Protein AF-A0A2V1JYG1-F1 (afdb_monomer)

Nearest PDB structures (foldseek):
  6zn8-assembly2_F  TM=9.310E-01  e=3.819E-05  Haemophilus influenzae 86-028NP
  6zn8-assembly1_C  TM=8.479E-01  e=3.607E-05  Haemophilus influenzae 86-028NP
  3er0-assembly2_B  TM=6.670E-01  e=3.577E-01  Saccharomyces cerevisiae
  3cpf-assembly1_A  TM=6.414E-01  e=4.247E-01  Homo sapiens
  2lez-assembly1_A  TM=3.632E-01  e=1.188E+00  Salmonella enterica subsp. enterica serovar Typhimurium

Secondary structure (DSSP, 8-state):
------PPP---TT-EEEEGGGTEEEEEEEEEEE-TTS-EEEEEEETTT--EEEEEHHHHHHSPB--

InterPro domains:
  IPR035335 Protein of unknown function DUF5397 [PF17375] (5-66)

Organism: NCBI:txid2175229

pLDDT: mean 90.51, std 12.78, range [40.53, 98.31]

Mean predicted aligned error: 4.66 Å

Sequence (67 aa):
MSHTLNTPPDVPVGTLKLLGPLGLKYEVGQPVSPLDDGDWLVEIILVETGSKVVYRYSSLMADRDAG

Foldseek 3Di:
DDDPPLDFDPWPAQFWFAQPPVRFIKGWAAWDAADPVRWTWTWIQGPVPRDIDIDIPVSVVVTGGND

Structure (mmCIF, N/CA/C/O backbone):
data_AF-A0A2V1JYG1-F1
#
_entry.id   AF-A0A2V1JYG1-F1
#
loop_
_atom_site.group_PDB
_atom_site.id
_atom_site.type_symbol
_atom_site.label_atom_id
_atom_site.label_alt_id
_atom_site.label_comp_id
_atom_site.label_asym_id
_atom_site.label_entity_id
_atom_site.label_seq_id
_atom_site.pdbx_PDB_ins_code
_atom_site.Cartn_x
_atom_site.Cartn_y
_atom_site.Cartn_z
_atom_site.occupancy
_atom_site.B_iso_or_equiv
_atom_site.auth_seq_id
_atom_site.auth_comp_id
_a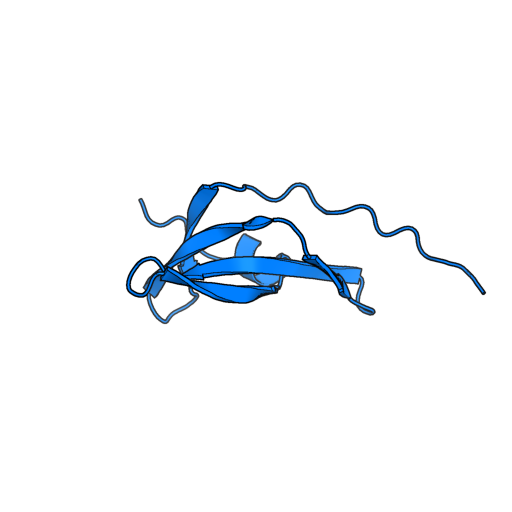tom_site.auth_asym_id
_atom_site.auth_atom_id
_atom_site.pdbx_PDB_model_num
ATOM 1 N N . MET A 1 1 ? 15.607 -4.458 -27.264 1.00 40.53 1 MET A N 1
ATOM 2 C CA . MET A 1 1 ? 14.389 -4.409 -26.431 1.00 40.53 1 MET A CA 1
ATOM 3 C C . MET A 1 1 ? 14.606 -5.337 -25.247 1.00 40.53 1 MET A C 1
ATOM 5 O O . MET A 1 1 ? 14.419 -6.538 -25.389 1.00 40.53 1 MET A O 1
ATOM 9 N N . SER A 1 2 ? 15.125 -4.822 -24.135 1.00 47.03 2 SER A N 1
ATOM 10 C CA . SER A 1 2 ? 15.361 -5.632 -22.936 1.00 47.03 2 SER A CA 1
ATOM 11 C C . SER A 1 2 ? 14.059 -5.682 -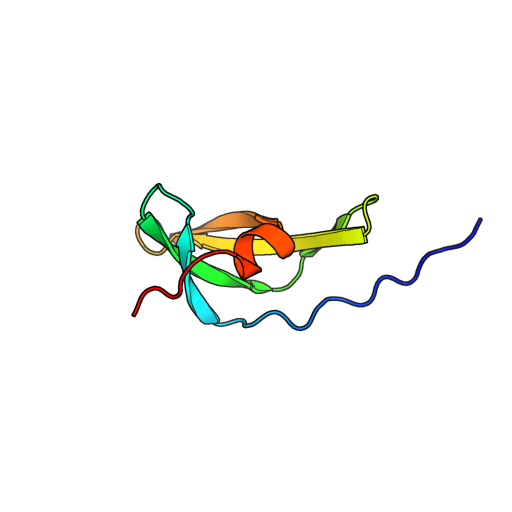22.145 1.00 47.03 2 SER A C 1
ATOM 13 O O . SER A 1 2 ? 13.647 -4.665 -21.600 1.00 47.03 2 SER A O 1
ATOM 15 N N . HIS A 1 3 ? 13.382 -6.830 -22.129 1.00 49.81 3 HIS A N 1
ATOM 16 C CA . HIS A 1 3 ? 12.313 -7.064 -21.163 1.00 49.81 3 HIS A CA 1
ATOM 17 C C . HIS A 1 3 ? 12.978 -7.211 -19.797 1.00 49.81 3 HIS A C 1
ATOM 19 O O . HIS A 1 3 ? 13.592 -8.241 -19.518 1.00 49.81 3 HIS A O 1
ATOM 25 N N . THR A 1 4 ? 12.915 -6.176 -18.964 1.00 57.69 4 THR A N 1
ATOM 26 C CA . THR A 1 4 ? 13.256 -6.318 -17.550 1.00 57.69 4 THR A CA 1
ATOM 27 C C . THR A 1 4 ? 12.215 -7.259 -16.956 1.00 57.69 4 THR A C 1
ATOM 29 O O . THR A 1 4 ? 11.052 -6.893 -16.801 1.00 57.69 4 THR A O 1
ATOM 32 N N . LEU A 1 5 ? 12.603 -8.509 -16.701 1.00 55.31 5 LEU A N 1
ATOM 33 C CA . LEU A 1 5 ? 11.813 -9.440 -15.904 1.00 55.31 5 LEU A CA 1
ATOM 34 C C . LEU A 1 5 ? 11.811 -8.908 -14.468 1.00 55.31 5 LEU A C 1
ATOM 36 O O . LEU A 1 5 ? 12.614 -9.334 -13.643 1.00 55.31 5 LEU A O 1
ATOM 40 N N . ASN A 1 6 ? 10.951 -7.930 -14.183 1.00 72.19 6 ASN A N 1
ATOM 41 C CA . ASN A 1 6 ? 10.680 -7.537 -12.812 1.00 72.19 6 ASN A CA 1
ATOM 42 C C . ASN A 1 6 ? 9.901 -8.693 -12.184 1.00 72.19 6 ASN A C 1
ATOM 44 O O . ASN A 1 6 ? 8.754 -8.963 -12.542 1.00 72.19 6 ASN A O 1
ATOM 48 N N . THR A 1 7 ? 10.551 -9.420 -11.284 1.00 85.56 7 THR A N 1
ATOM 49 C CA . THR A 1 7 ? 9.887 -10.384 -10.410 1.00 85.56 7 THR A CA 1
ATOM 50 C C . THR A 1 7 ? 9.053 -9.627 -9.374 1.00 85.56 7 THR A C 1
ATOM 52 O O . THR A 1 7 ? 9.535 -8.606 -8.872 1.00 85.56 7 THR A O 1
ATOM 55 N N . PRO A 1 8 ? 7.835 -10.094 -9.040 1.00 89.50 8 PRO A N 1
ATOM 56 C CA . PRO A 1 8 ? 7.041 -9.500 -7.970 1.00 89.50 8 PRO A CA 1
ATOM 57 C C . PRO A 1 8 ? 7.834 -9.417 -6.658 1.00 89.50 8 PRO A C 1
ATOM 59 O O . PRO A 1 8 ? 8.553 -10.370 -6.341 1.00 89.50 8 PRO A O 1
ATOM 62 N N . PRO A 1 9 ? 7.732 -8.308 -5.903 1.00 90.62 9 PRO A N 1
ATOM 63 C CA . PRO A 1 9 ? 8.374 -8.187 -4.604 1.00 90.62 9 PRO A CA 1
ATOM 64 C C . PRO A 1 9 ? 7.716 -9.128 -3.592 1.00 90.62 9 PRO A C 1
ATOM 66 O O . PRO A 1 9 ? 6.557 -9.519 -3.750 1.00 90.62 9 PRO A O 1
ATOM 69 N N . ASP A 1 10 ? 8.453 -9.456 -2.532 1.00 93.56 10 ASP A N 1
ATOM 70 C CA . ASP A 1 10 ? 7.907 -10.181 -1.386 1.00 93.56 10 ASP A CA 1
ATOM 71 C C . ASP A 1 10 ? 7.054 -9.221 -0.546 1.00 93.56 10 ASP A C 1
ATOM 73 O O . ASP A 1 10 ? 7.549 -8.437 0.265 1.00 93.56 10 ASP A O 1
ATOM 77 N N . VAL A 1 11 ? 5.758 -9.198 -0.848 1.00 93.94 11 VAL A N 1
ATOM 78 C CA . VAL A 1 11 ? 4.782 -8.320 -0.205 1.00 93.94 11 VAL A CA 1
ATOM 79 C C . VAL A 1 11 ? 4.214 -9.023 1.029 1.00 93.94 11 VAL A C 1
ATOM 81 O O . VAL A 1 11 ? 3.806 -10.180 0.923 1.00 93.94 11 VAL A O 1
ATOM 84 N N . PRO A 1 12 ? 4.082 -8.339 2.181 1.00 95.31 12 PRO A N 1
ATOM 85 C CA . PRO A 1 12 ? 3.543 -8.934 3.401 1.00 95.31 12 PRO A CA 1
ATOM 86 C C . PRO A 1 12 ? 2.006 -9.028 3.353 1.00 95.31 12 PRO A C 1
ATOM 88 O O . PRO A 1 12 ? 1.300 -8.349 4.101 1.00 95.31 12 PRO A O 1
ATOM 91 N N . VAL A 1 13 ? 1.484 -9.856 2.447 1.00 97.19 13 VAL A N 1
ATOM 92 C CA . VAL A 1 13 ? 0.046 -10.078 2.224 1.00 97.19 13 VAL A CA 1
ATOM 93 C C . VAL A 1 13 ? -0.670 -10.420 3.534 1.00 97.19 13 VAL A C 1
ATOM 95 O O . VAL A 1 13 ? -0.186 -11.222 4.329 1.00 97.19 13 VAL A O 1
ATOM 98 N N . GLY A 1 14 ? -1.840 -9.817 3.747 1.00 96.88 14 GLY A N 1
ATOM 99 C CA . GLY A 1 14 ? -2.673 -9.987 4.939 1.00 96.88 14 GLY A CA 1
ATOM 100 C C . GLY A 1 14 ? -2.267 -9.100 6.119 1.00 96.88 14 GLY A C 1
ATOM 101 O O . GLY A 1 14 ? -2.972 -9.049 7.125 1.00 96.88 14 GLY A O 1
ATOM 102 N N . THR A 1 15 ? -1.147 -8.377 6.021 1.00 97.31 15 THR A N 1
ATOM 103 C CA . THR A 1 15 ? -0.716 -7.457 7.081 1.00 97.31 15 THR A CA 1
ATOM 104 C C . THR A 1 15 ? -1.616 -6.231 7.126 1.00 97.31 15 THR A C 1
ATOM 106 O O . THR A 1 15 ? -1.964 -5.667 6.091 1.00 97.31 15 THR A O 1
ATOM 109 N N . LEU A 1 16 ? -1.959 -5.784 8.333 1.00 97.44 16 LEU A N 1
ATOM 110 C CA . LEU A 1 16 ? -2.713 -4.555 8.549 1.00 97.44 16 LEU A CA 1
ATOM 111 C C . LEU A 1 16 ? -1.765 -3.377 8.777 1.00 97.44 16 LEU A C 1
ATOM 113 O O . LEU A 1 16 ? -0.905 -3.421 9.658 1.00 97.44 16 LEU A O 1
ATOM 117 N N . LYS A 1 17 ? -1.955 -2.302 8.016 1.00 97.25 17 LYS A N 1
ATOM 118 C CA . LYS A 1 17 ? -1.104 -1.108 8.032 1.00 97.25 17 LYS A CA 1
ATOM 119 C C . LYS A 1 17 ? -1.932 0.176 8.076 1.00 97.25 17 LYS A C 1
ATOM 121 O O . LYS A 1 17 ? -3.149 0.148 7.885 1.00 97.25 17 LYS A O 1
ATOM 126 N N . LEU A 1 18 ? -1.271 1.291 8.382 1.00 96.50 18 LEU A N 1
ATOM 127 C CA . LEU A 1 18 ? -1.867 2.627 8.428 1.00 96.50 18 LEU A CA 1
ATOM 128 C C . LEU A 1 18 ? -1.399 3.446 7.228 1.00 96.50 18 LEU A C 1
ATOM 130 O O . LEU A 1 18 ? -0.199 3.618 7.033 1.00 96.50 18 LEU A O 1
ATOM 134 N N . LEU A 1 19 ? -2.347 3.948 6.439 1.00 92.31 19 LEU A N 1
ATOM 135 C CA . LEU A 1 19 ? -2.080 4.656 5.191 1.00 92.31 19 LEU A CA 1
ATOM 136 C C . LEU A 1 19 ? -1.535 6.053 5.474 1.00 92.31 19 LEU A C 1
ATOM 138 O O . LEU A 1 19 ? -2.297 6.994 5.733 1.00 92.31 19 LEU A O 1
ATOM 142 N N . GLY A 1 20 ? -0.209 6.177 5.419 1.00 82.69 20 GLY A N 1
ATOM 143 C CA . GLY A 1 20 ? 0.509 7.423 5.620 1.00 82.69 20 GLY A CA 1
ATOM 144 C C . GLY A 1 20 ? 0.023 8.229 6.839 1.00 82.69 20 GLY A C 1
ATOM 145 O O . GLY A 1 20 ? -0.387 7.669 7.860 1.00 82.69 20 GLY A O 1
ATOM 146 N N . PRO A 1 21 ? 0.026 9.570 6.746 1.00 81.81 21 PRO A N 1
ATOM 147 C CA . PRO A 1 21 ? -0.436 10.447 7.824 1.00 81.81 21 PRO A CA 1
ATOM 148 C C . PRO A 1 21 ? -1.950 10.408 8.067 1.00 81.81 21 PRO A C 1
ATOM 150 O O . PRO A 1 21 ? -2.405 10.928 9.082 1.00 81.81 21 PRO A O 1
ATOM 153 N N . LEU A 1 22 ? -2.732 9.847 7.136 1.00 78.94 22 LEU A N 1
ATOM 154 C CA . LEU A 1 22 ? -4.193 9.799 7.248 1.00 78.94 22 LEU A CA 1
ATOM 155 C C . LEU A 1 22 ? -4.645 8.814 8.331 1.00 78.94 22 LEU A C 1
ATOM 157 O O . LEU A 1 22 ? -5.749 8.951 8.847 1.00 78.94 22 LEU A O 1
ATOM 161 N N . GLY A 1 23 ? -3.807 7.826 8.666 1.00 85.19 23 GLY A N 1
ATOM 162 C CA . GLY A 1 23 ? -4.109 6.843 9.706 1.00 85.19 23 GLY A CA 1
ATOM 163 C C . GLY A 1 23 ? -5.227 5.864 9.335 1.00 85.19 23 GLY A C 1
ATOM 164 O O . GLY A 1 23 ? -5.715 5.152 10.206 1.00 85.19 23 GLY A O 1
ATOM 165 N N . LEU A 1 24 ? -5.634 5.811 8.062 1.00 93.44 24 LEU A N 1
ATOM 166 C CA . LEU A 1 24 ? -6.642 4.859 7.594 1.00 93.44 24 LEU A CA 1
ATOM 167 C C . LEU A 1 24 ? -6.072 3.443 7.625 1.00 93.44 24 LEU A C 1
ATOM 169 O O . LEU A 1 24 ? -4.984 3.197 7.101 1.00 93.44 24 LEU A O 1
ATOM 173 N N . LYS A 1 25 ? -6.816 2.503 8.210 1.00 96.88 25 LYS A N 1
ATOM 174 C CA . LYS A 1 25 ? -6.395 1.103 8.291 1.00 96.88 25 LYS A CA 1
ATOM 175 C C . LYS A 1 25 ? -6.658 0.390 6.966 1.00 96.88 25 LYS A C 1
ATOM 177 O O . LYS A 1 25 ? -7.765 0.454 6.426 1.00 96.88 25 LYS A O 1
ATOM 182 N N . TYR A 1 26 ? -5.658 -0.319 6.463 1.00 97.50 26 TYR A N 1
ATOM 183 C CA . TYR A 1 26 ? -5.779 -1.155 5.274 1.00 97.50 26 TYR A CA 1
ATOM 184 C C . TYR A 1 26 ? -5.116 -2.515 5.477 1.00 97.50 26 TYR A C 1
ATOM 186 O O . TYR A 1 26 ? -4.199 -2.650 6.285 1.00 97.50 26 TYR A O 1
ATOM 194 N N . GLU A 1 27 ? -5.584 -3.514 4.738 1.00 98.19 27 GLU A N 1
ATOM 195 C CA . GLU A 1 27 ? -4.950 -4.822 4.606 1.00 98.19 27 GLU A CA 1
ATOM 196 C C . GLU A 1 27 ? -4.135 -4.874 3.312 1.00 98.19 27 GLU A C 1
ATOM 198 O O . GLU A 1 27 ? -4.572 -4.397 2.260 1.00 98.19 27 GLU A O 1
ATOM 203 N N . VAL A 1 28 ? -2.934 -5.435 3.397 1.00 98.00 28 VAL A N 1
ATOM 204 C CA . VAL A 1 28 ? -2.034 -5.623 2.260 1.00 98.00 28 VAL A CA 1
ATOM 205 C C . VAL A 1 28 ? -2.524 -6.784 1.388 1.00 98.00 28 VAL A C 1
ATOM 207 O O . VAL A 1 28 ? -2.659 -7.911 1.858 1.00 98.00 28 VAL A O 1
ATOM 210 N N . GLY A 1 29 ? -2.754 -6.521 0.105 1.00 97.62 29 GLY A N 1
ATOM 211 C CA . GLY A 1 29 ? -3.143 -7.502 -0.906 1.00 97.62 29 GLY A CA 1
ATOM 212 C C . GLY A 1 29 ? -1.975 -7.970 -1.781 1.00 97.62 29 GLY A C 1
ATOM 213 O O . GLY A 1 29 ? -0.806 -7.861 -1.417 1.00 97.62 29 GLY A O 1
ATOM 214 N N . GLN A 1 30 ? -2.301 -8.527 -2.950 1.00 97.56 30 GLN A N 1
ATOM 215 C CA . GLN A 1 30 ? -1.325 -9.125 -3.870 1.00 97.56 30 GLN A CA 1
ATOM 216 C C . GLN A 1 30 ? -0.569 -8.068 -4.704 1.00 97.56 30 GLN A C 1
ATOM 218 O O . GLN A 1 30 ? -1.143 -7.022 -5.027 1.00 97.56 30 GLN A O 1
ATOM 223 N N . PRO A 1 31 ? 0.683 -8.341 -5.128 1.00 96.75 31 PRO A N 1
ATOM 224 C CA . PRO A 1 31 ? 1.340 -7.570 -6.182 1.00 96.75 31 PRO A CA 1
ATOM 225 C C . PRO A 1 31 ? 0.504 -7.575 -7.469 1.00 96.75 31 PRO A C 1
ATOM 227 O O . PRO A 1 31 ? -0.007 -8.618 -7.877 1.00 96.75 31 PRO A O 1
ATOM 230 N N .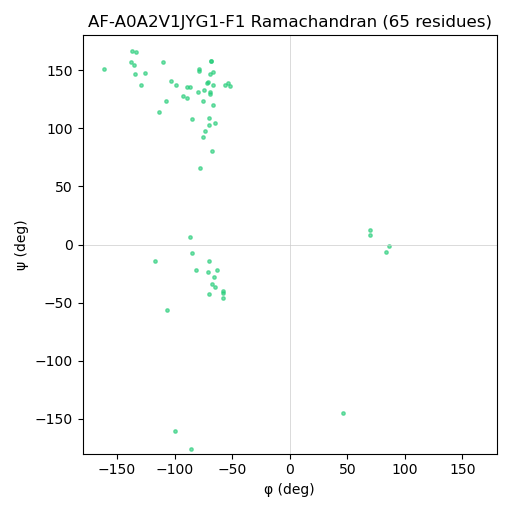 VAL A 1 32 ? 0.388 -6.421 -8.125 1.00 96.62 32 VAL A N 1
ATOM 231 C CA . VAL A 1 32 ? -0.427 -6.242 -9.337 1.00 96.62 32 VAL A CA 1
ATOM 232 C C . VAL A 1 32 ? 0.451 -6.124 -10.576 1.00 96.62 32 VAL A C 1
ATOM 234 O O . VAL A 1 32 ? 0.290 -6.893 -11.521 1.00 96.62 32 VAL A O 1
ATOM 237 N N . SER A 1 33 ? 1.385 -5.172 -10.592 1.00 95.62 33 SER A N 1
ATOM 238 C CA . SER A 1 33 ? 2.245 -4.939 -11.757 1.00 95.62 33 SER A CA 1
ATOM 239 C C . SER A 1 33 ? 3.507 -4.150 -11.404 1.00 95.62 33 SER A C 1
ATOM 241 O O . SER A 1 33 ? 3.458 -3.310 -10.500 1.00 95.62 33 SER A O 1
ATOM 243 N N . PRO A 1 34 ? 4.617 -4.349 -12.136 1.00 95.81 34 PRO A N 1
ATOM 244 C CA . PRO A 1 34 ? 5.779 -3.475 -12.035 1.00 95.81 34 PRO A CA 1
ATOM 245 C C . PRO A 1 34 ? 5.476 -2.082 -12.608 1.00 95.81 34 PRO A C 1
ATOM 247 O O . PRO A 1 34 ? 4.580 -1.920 -13.438 1.00 95.81 34 PRO A O 1
ATOM 250 N N . LEU A 1 35 ? 6.250 -1.092 -12.176 1.00 93.56 35 LEU A N 1
ATOM 251 C CA . LEU A 1 35 ? 6.292 0.265 -12.713 1.00 93.56 35 LEU A CA 1
ATOM 252 C C . LEU A 1 35 ? 7.620 0.510 -13.442 1.00 93.56 35 LEU A C 1
ATOM 254 O O . LEU A 1 35 ? 8.631 -0.137 -13.162 1.00 93.56 35 LEU A O 1
ATOM 258 N N . ASP A 1 36 ? 7.623 1.482 -14.355 1.00 92.69 36 ASP A N 1
ATOM 259 C CA . ASP A 1 36 ? 8.792 1.830 -15.179 1.00 92.69 36 ASP A CA 1
ATOM 260 C C . ASP A 1 36 ? 9.986 2.348 -14.358 1.00 92.69 36 ASP A C 1
ATOM 262 O O . ASP A 1 36 ? 11.130 2.281 -14.807 1.00 92.69 36 ASP A O 1
ATOM 266 N N . ASP A 1 37 ? 9.736 2.848 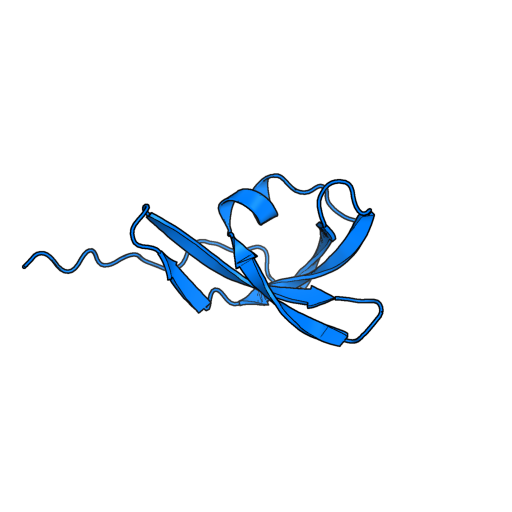-13.145 1.00 92.06 37 ASP A N 1
ATOM 267 C CA . ASP A 1 37 ? 10.760 3.328 -12.213 1.00 92.06 37 ASP A CA 1
ATOM 268 C C . ASP A 1 37 ? 11.345 2.220 -11.317 1.00 92.06 37 ASP A C 1
ATOM 270 O O . ASP A 1 37 ? 12.149 2.498 -10.427 1.00 92.06 37 ASP A O 1
ATOM 274 N N . GLY A 1 38 ? 10.969 0.963 -11.564 1.00 90.62 38 GLY A N 1
ATOM 275 C CA . GLY A 1 38 ? 11.444 -0.203 -10.824 1.00 90.62 38 GLY A CA 1
ATOM 276 C C . GLY A 1 38 ? 10.649 -0.519 -9.557 1.00 90.62 38 GLY A C 1
ATOM 277 O O . GLY A 1 38 ? 10.945 -1.517 -8.902 1.00 90.62 38 GLY A O 1
ATOM 278 N N . ASP A 1 39 ? 9.636 0.279 -9.217 1.00 94.81 39 ASP A N 1
ATOM 279 C CA . ASP A 1 39 ? 8.715 -0.029 -8.124 1.00 94.81 39 ASP A CA 1
ATOM 280 C C . ASP A 1 39 ? 7.561 -0.930 -8.592 1.00 94.81 39 ASP A C 1
ATOM 282 O O . ASP A 1 39 ? 7.528 -1.404 -9.729 1.00 94.81 39 ASP A O 1
ATOM 286 N N . TRP A 1 40 ? 6.614 -1.198 -7.698 1.00 96.19 40 TRP A N 1
ATOM 287 C CA . TRP A 1 40 ? 5.471 -2.067 -7.937 1.00 96.19 40 TRP A CA 1
ATOM 288 C C . TRP A 1 40 ? 4.169 -1.457 -7.445 1.00 96.19 40 TRP A C 1
ATOM 290 O O . TRP A 1 40 ? 4.125 -0.779 -6.419 1.00 96.19 40 TRP A O 1
ATOM 300 N N . LEU A 1 41 ? 3.089 -1.763 -8.158 1.00 97.56 41 LEU A N 1
ATOM 301 C CA . LEU A 1 41 ? 1.733 -1.610 -7.655 1.00 97.56 41 LEU A CA 1
ATOM 302 C C . LEU A 1 41 ? 1.326 -2.864 -6.889 1.00 97.56 41 LEU A C 1
ATOM 304 O O . LEU A 1 41 ? 1.536 -3.987 -7.349 1.00 97.56 41 LEU A O 1
ATOM 308 N N . VAL A 1 42 ? 0.706 -2.650 -5.738 1.00 97.88 42 VAL A N 1
ATOM 309 C CA . VAL A 1 42 ? 0.196 -3.674 -4.827 1.00 97.88 42 VAL A CA 1
ATOM 310 C C . VAL A 1 42 ? -1.252 -3.329 -4.502 1.00 97.88 42 VAL A C 1
ATOM 312 O O . VAL A 1 42 ? -1.577 -2.161 -4.285 1.00 97.88 42 VAL A O 1
ATOM 315 N N . GLU A 1 43 ? -2.135 -4.324 -4.495 1.00 98.31 43 GLU A N 1
ATOM 316 C CA . GLU A 1 43 ? -3.506 -4.135 -4.021 1.00 98.31 43 GLU A CA 1
ATOM 317 C C . GLU A 1 43 ? -3.489 -3.840 -2.515 1.00 98.31 43 GLU A C 1
ATOM 319 O O . GLU A 1 43 ? -2.788 -4.499 -1.754 1.00 98.31 43 GLU A O 1
ATOM 324 N N . ILE A 1 44 ? -4.286 -2.875 -2.070 1.00 97.44 44 ILE A N 1
ATOM 325 C CA . ILE A 1 44 ? -4.624 -2.685 -0.661 1.00 97.44 44 ILE A CA 1
ATOM 326 C C . ILE A 1 44 ? -6.143 -2.673 -0.507 1.00 97.44 44 ILE A C 1
ATOM 328 O O . ILE A 1 44 ? -6.872 -2.212 -1.392 1.00 97.44 44 ILE A O 1
ATOM 332 N N . ILE A 1 45 ? -6.622 -3.172 0.627 1.00 97.94 45 ILE A N 1
ATOM 333 C CA . ILE A 1 45 ? -8.044 -3.213 0.966 1.00 97.94 45 ILE A CA 1
ATOM 334 C C . ILE A 1 45 ? -8.265 -2.276 2.146 1.00 97.94 45 ILE A C 1
ATOM 336 O O . ILE A 1 45 ? -7.763 -2.527 3.239 1.00 97.94 45 ILE A O 1
ATOM 340 N N . LEU A 1 46 ? -9.010 -1.190 1.945 1.00 96.50 46 LEU A N 1
ATOM 341 C CA . LEU A 1 46 ? -9.373 -0.288 3.037 1.00 96.50 46 LEU A CA 1
ATOM 342 C C . LEU A 1 46 ? -10.307 -1.024 4.000 1.00 96.50 46 LEU A C 1
ATOM 344 O O . LEU A 1 46 ? -11.392 -1.443 3.602 1.00 96.50 46 LEU A O 1
ATOM 348 N N . VAL A 1 47 ? -9.906 -1.168 5.264 1.00 96.44 47 VAL A N 1
ATOM 349 C CA . VAL A 1 47 ? -10.640 -1.988 6.245 1.00 96.44 47 VAL A CA 1
ATOM 350 C C . VAL A 1 47 ? -12.024 -1.415 6.536 1.00 96.44 47 VAL A C 1
ATOM 352 O O . VAL A 1 47 ? -12.977 -2.167 6.709 1.00 96.44 47 VAL A O 1
ATOM 355 N N . GLU A 1 48 ? -12.150 -0.090 6.563 1.00 93.19 48 GLU A N 1
ATOM 356 C CA . GLU A 1 48 ? -13.408 0.581 6.905 1.00 93.19 48 GLU A CA 1
ATOM 357 C C . GLU A 1 48 ? -14.506 0.368 5.857 1.00 93.19 48 GLU A C 1
ATOM 359 O O . GLU A 1 48 ? -15.683 0.296 6.202 1.00 93.19 48 GLU A O 1
ATOM 364 N N . THR A 1 49 ? -14.135 0.270 4.578 1.00 95.56 49 THR A N 1
ATOM 365 C CA . THR A 1 49 ? -15.097 0.236 3.465 1.00 95.56 49 THR A CA 1
ATOM 366 C C . THR A 1 49 ? -15.069 -1.065 2.668 1.00 95.56 49 THR A C 1
ATOM 368 O O . THR A 1 49 ? -15.965 -1.302 1.862 1.00 95.56 49 THR A O 1
ATOM 371 N N . GLY A 1 50 ? -14.034 -1.892 2.834 1.00 96.25 50 GLY A N 1
ATOM 372 C CA . GLY A 1 50 ? -13.745 -3.038 1.970 1.00 96.25 50 GLY A CA 1
ATOM 373 C C . GLY A 1 50 ? -13.276 -2.651 0.560 1.0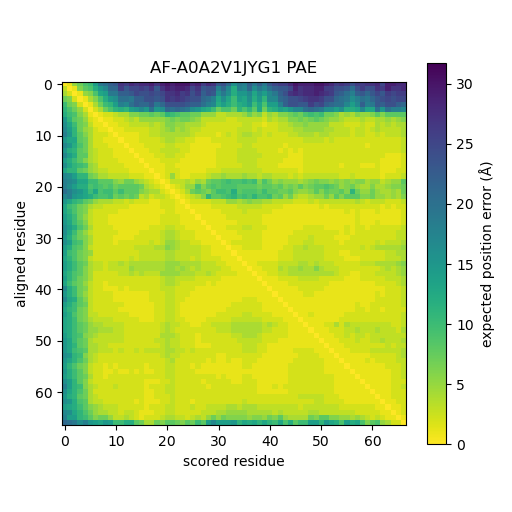0 96.25 50 GLY A C 1
ATOM 374 O O . GLY A 1 50 ? -13.174 -3.515 -0.312 1.00 96.25 50 GLY A O 1
ATOM 375 N N . SER A 1 51 ? -13.008 -1.366 0.304 1.00 96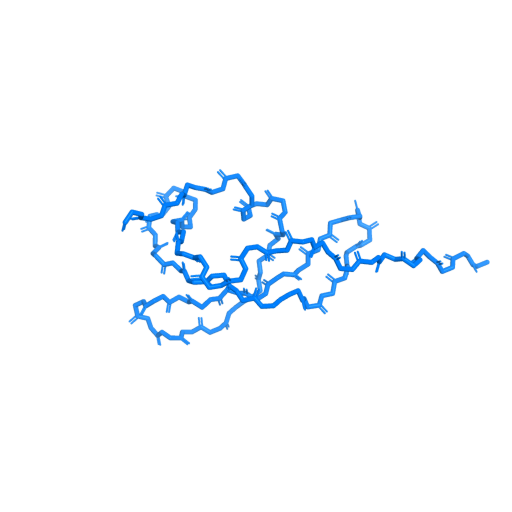.81 51 SER A N 1
ATOM 376 C CA . SER A 1 51 ? -12.615 -0.889 -1.024 1.00 96.81 51 SER A CA 1
ATOM 377 C C . SER A 1 51 ? -11.226 -1.393 -1.397 1.00 96.81 51 SER A C 1
ATOM 379 O O . SER A 1 51 ? -10.270 -1.192 -0.649 1.00 96.81 51 SER A O 1
ATOM 381 N N . LYS A 1 52 ? -11.110 -1.975 -2.592 1.00 97.44 52 LYS A N 1
ATOM 382 C CA . LYS A 1 52 ? -9.835 -2.362 -3.204 1.00 97.44 52 LYS A CA 1
ATOM 383 C C . LYS A 1 52 ? -9.272 -1.208 -4.017 1.00 97.44 52 LYS A C 1
ATOM 385 O O . LYS A 1 52 ? -9.950 -0.692 -4.907 1.00 97.44 52 LYS A O 1
ATOM 390 N N . VAL A 1 53 ? -8.035 -0.827 -3.733 1.00 95.81 53 VAL A N 1
ATOM 391 C CA . VAL A 1 53 ? -7.284 0.169 -4.507 1.00 95.81 53 VAL A CA 1
ATOM 392 C C . VAL A 1 53 ? -5.848 -0.310 -4.711 1.00 95.81 53 VAL A C 1
ATOM 394 O O . VAL A 1 53 ? -5.411 -1.261 -4.071 1.00 95.81 53 VAL A O 1
ATOM 397 N N . VAL A 1 54 ? -5.109 0.326 -5.617 1.00 97.06 54 VAL A N 1
ATOM 398 C CA . VAL A 1 54 ? -3.687 0.034 -5.847 1.00 97.06 54 VAL A CA 1
ATOM 399 C C . VAL A 1 54 ? -2.806 1.099 -5.213 1.00 97.06 54 VAL A C 1
ATOM 401 O O . VAL A 1 54 ? -3.116 2.289 -5.265 1.00 97.06 54 VAL A O 1
ATOM 404 N N . TYR A 1 55 ? -1.695 0.660 -4.632 1.00 95.88 55 TYR A N 1
ATOM 405 C CA . TYR A 1 55 ? -0.738 1.509 -3.939 1.00 95.88 55 TYR A CA 1
ATOM 406 C C . TYR A 1 55 ? 0.699 1.109 -4.274 1.00 95.88 55 TYR A C 1
ATOM 408 O O . TYR A 1 55 ? 0.957 -0.017 -4.700 1.00 95.88 55 TYR A O 1
ATOM 416 N N . ARG A 1 56 ? 1.641 2.043 -4.119 1.00 96.5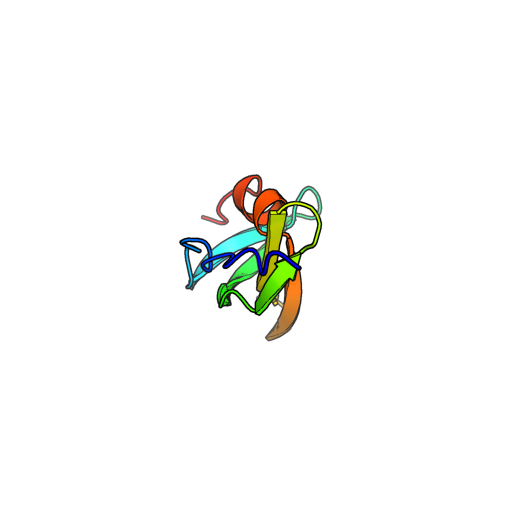0 56 ARG A N 1
ATOM 417 C CA . ARG A 1 56 ? 3.055 1.778 -4.404 1.00 96.50 56 ARG A CA 1
ATOM 418 C C . ARG A 1 56 ? 3.664 0.913 -3.305 1.00 96.50 56 ARG A C 1
ATOM 420 O O . ARG A 1 56 ? 3.522 1.232 -2.125 1.00 96.50 56 ARG A O 1
ATOM 427 N N . TYR A 1 57 ? 4.393 -0.130 -3.693 1.00 96.81 57 TYR A N 1
ATOM 428 C CA . TYR A 1 57 ? 5.090 -1.026 -2.773 1.00 96.81 57 TYR A CA 1
ATOM 429 C C . TYR A 1 57 ? 6.075 -0.263 -1.880 1.00 96.81 57 TYR A C 1
ATOM 431 O O . TYR A 1 57 ? 6.056 -0.439 -0.664 1.00 96.81 57 TYR A O 1
ATOM 439 N N . SER A 1 58 ? 6.877 0.643 -2.447 1.00 96.00 58 SER A N 1
ATOM 440 C CA . SER A 1 58 ? 7.804 1.471 -1.660 1.00 96.00 58 SER A CA 1
ATOM 441 C C . SER A 1 58 ? 7.108 2.313 -0.580 1.00 96.00 58 SER A C 1
ATOM 443 O O . SER A 1 58 ? 7.607 2.415 0.540 1.00 96.00 58 SER A O 1
ATOM 445 N N . SER A 1 59 ? 5.937 2.882 -0.882 1.00 95.69 59 SER A N 1
ATOM 446 C CA . SER A 1 59 ? 5.145 3.653 0.083 1.00 95.69 59 SER A CA 1
ATOM 447 C C . SER A 1 59 ? 4.536 2.751 1.156 1.00 95.69 59 SER A C 1
ATOM 449 O O . SER A 1 59 ? 4.621 3.064 2.338 1.00 95.69 59 SER A O 1
ATOM 451 N N . LEU A 1 60 ? 4.011 1.591 0.756 1.00 95.19 60 LEU A N 1
ATOM 452 C CA . LEU A 1 60 ? 3.507 0.565 1.668 1.00 95.19 60 LEU A CA 1
ATOM 453 C C . LEU A 1 60 ? 4.596 0.098 2.644 1.00 95.19 60 LEU A C 1
ATOM 455 O O . LEU A 1 60 ? 4.336 -0.043 3.830 1.00 95.19 60 LEU A O 1
ATOM 459 N N . MET A 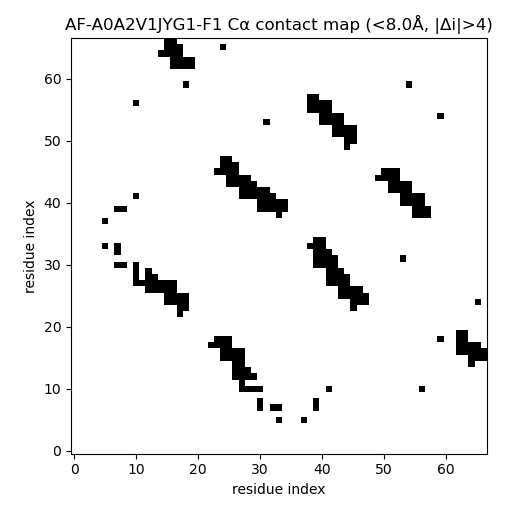1 61 ? 5.836 -0.097 2.195 1.00 95.38 61 MET A N 1
ATOM 460 C CA . MET A 1 61 ? 6.951 -0.470 3.078 1.00 95.38 61 MET A CA 1
ATOM 461 C C . MET A 1 61 ? 7.322 0.618 4.094 1.00 95.38 61 MET A C 1
ATOM 463 O O . MET A 1 61 ? 7.812 0.296 5.175 1.00 95.38 61 MET A O 1
ATOM 467 N N . ALA A 1 62 ? 7.084 1.891 3.770 1.00 94.81 62 ALA A N 1
ATOM 468 C CA . ALA A 1 62 ? 7.334 3.011 4.675 1.00 94.81 62 ALA A CA 1
ATOM 469 C C . ALA A 1 62 ? 6.204 3.225 5.700 1.00 94.81 62 ALA A C 1
ATOM 471 O O . ALA A 1 62 ? 6.430 3.837 6.748 1.00 94.81 62 ALA A O 1
ATOM 472 N N . ASP A 1 63 ? 4.999 2.732 5.410 1.00 95.12 63 ASP A N 1
ATOM 473 C CA . ASP A 1 63 ? 3.856 2.837 6.309 1.00 95.12 63 ASP A CA 1
ATOM 474 C C . ASP A 1 63 ? 4.061 2.013 7.587 1.00 95.12 63 ASP A C 1
ATOM 476 O O . ASP A 1 63 ? 4.684 0.945 7.604 1.00 95.12 63 ASP A O 1
ATOM 480 N N . ARG A 1 64 ? 3.479 2.500 8.684 1.00 94.44 64 ARG A N 1
ATOM 481 C CA . ARG A 1 64 ? 3.510 1.809 9.977 1.00 94.44 64 ARG A CA 1
ATOM 482 C C . ARG A 1 64 ? 2.491 0.675 10.007 1.00 94.44 64 ARG A C 1
ATOM 484 O O . ARG A 1 64 ? 1.417 0.775 9.414 1.00 94.44 64 ARG A O 1
ATOM 491 N N . ASP A 1 65 ? 2.808 -0.371 10.759 1.00 93.00 65 ASP A N 1
ATOM 492 C CA . ASP A 1 65 ? 1.860 -1.448 11.037 1.00 93.00 65 ASP A CA 1
ATOM 493 C C . ASP A 1 65 ? 0.740 -0.951 11.961 1.00 93.00 65 ASP A C 1
ATOM 495 O O . ASP A 1 65 ? 0.953 -0.071 12.802 1.00 93.00 65 ASP A O 1
ATOM 499 N N . ALA A 1 66 ? -0.465 -1.494 11.781 1.00 88.69 66 ALA A N 1
ATOM 500 C CA . ALA A 1 66 ? -1.670 -0.971 12.421 1.00 88.69 66 ALA A CA 1
ATOM 501 C C . ALA A 1 66 ? -1.936 -1.476 13.844 1.00 88.69 66 ALA A C 1
ATOM 503 O O . ALA A 1 66 ? -2.834 -0.922 14.474 1.00 88.69 66 ALA A O 1
ATOM 504 N N . GLY A 1 67 ? -1.167 -2.449 14.349 1.00 74.31 67 GLY A N 1
ATOM 505 C CA . GLY A 1 67 ? -1.297 -2.959 15.722 1.00 74.31 67 GLY A CA 1
ATOM 506 C C . GLY A 1 67 ? -2.572 -3.752 16.000 1.00 74.31 67 GLY A C 1
ATOM 507 O O . GLY A 1 67 ? -3.669 -3.373 15.519 1.00 74.31 67 GLY A O 1
#

Radius of gyration: 12.53 Å; Cα contacts (8 Å, |Δi|>4): 129; chains: 1; bounding box: 30×21×42 Å

Solvent-accessible surface area (backbone atoms only — not comparable to full-atom values): 4071 Å² total; per-residue (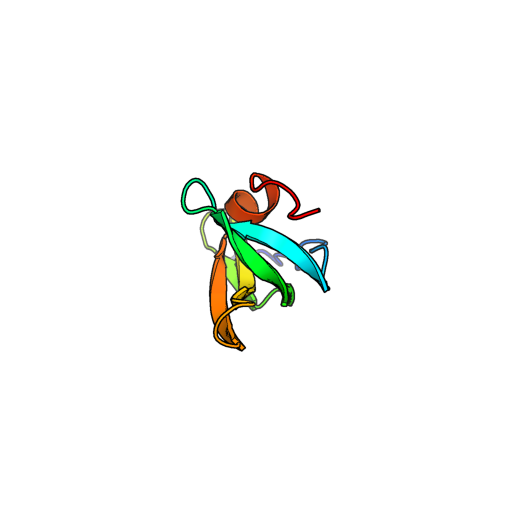Å²): 135,84,80,78,81,75,73,80,75,94,63,69,60,72,41,51,26,23,51,65,94,77,58,46,51,25,32,34,40,56,77,72,46,76,43,98,87,74,48,34,35,22,34,33,29,33,64,90,75,66,47,77,46,76,41,49,44,72,58,58,72,70,33,52,73,54,126